Protein AF-A0A2M7XPJ5-F1 (afdb_monomer_lite)

Secondary structure (DSSP, 8-state):
---EEEEE---PPP--TT-TTTT--HHHHHHHHHHHHHHT--EEEEEEE-BTTBSS--EEEEEEE-TTTTT-EEEEEEEEES---GGGG-TT---TTS-HHHHHHHHHHHHHHHHHHHHHHHH-

pLDDT: mean 81.75, std 11.29, range [53.22, 95.88]

Foldseek 3Di:
DADEAEDEDADDFAQDVPDPCRRDDPVVVVVQVVVCVVVVHQEYEYEYADDLVDPDKDKDKDWDFDPPPVRRIRIYIYTHALPDDNVVVVPPDDCPPPDPCRVCVVSVVRRVVVVVVVVVVVVD

Sequence (124 aa):
YRDFIADTKYKIIYSDKNDIKNGISQNDLYQMISYAIRFNVQDVLLLYPNTLKSRDFGSNQFTITDKLALEKQINISSYQLPIIKYELFDNEVDYKNIELSVLFDRLCSDLKTRITNIFNAKAS

Structure (mmCIF, N/CA/C/O backbone):
data_AF-A0A2M7XPJ5-F1
#
_entry.id   AF-A0A2M7XPJ5-F1
#
loop_
_atom_site.group_PDB
_atom_site.id
_atom_site.type_symbol
_atom_site.label_atom_id
_atom_site.label_alt_id
_atom_site.label_comp_id
_atom_site.label_asym_id
_atom_site.label_entity_id
_atom_site.label_seq_id
_atom_site.pdbx_PDB_ins_code
_atom_site.Cartn_x
_atom_site.Cartn_y
_atom_site.Cartn_z
_atom_site.occupancy
_atom_site.B_iso_or_equiv
_atom_site.auth_seq_id
_atom_site.auth_comp_id
_atom_site.auth_asym_id
_atom_site.auth_atom_id
_atom_site.pdbx_PDB_model_num
ATOM 1 N N . TYR A 1 1 ? -14.280 -13.310 10.106 1.00 55.62 1 TYR A N 1
ATOM 2 C CA . TYR A 1 1 ? -13.865 -12.472 8.969 1.00 55.62 1 TYR A CA 1
ATOM 3 C C . TYR A 1 1 ? -13.296 -11.188 9.530 1.00 55.62 1 TYR A C 1
ATOM 5 O O . TYR A 1 1 ? -13.870 -10.672 10.481 1.00 55.62 1 TYR A O 1
ATOM 13 N N . ARG A 1 2 ? -12.133 -10.759 9.038 1.00 73.31 2 ARG A N 1
ATOM 14 C CA . ARG A 1 2 ? -11.476 -9.520 9.459 1.00 73.31 2 ARG A CA 1
ATOM 15 C C . ARG A 1 2 ? -11.645 -8.523 8.323 1.00 73.31 2 ARG A C 1
ATOM 17 O O . ARG A 1 2 ? -11.234 -8.819 7.204 1.00 73.31 2 ARG A O 1
ATOM 24 N N . ASP A 1 3 ? -12.302 -7.409 8.609 1.00 87.75 3 ASP A N 1
ATOM 25 C CA . ASP A 1 3 ? -12.538 -6.364 7.621 1.00 87.75 3 ASP A CA 1
ATOM 26 C C . ASP A 1 3 ? -11.339 -5.419 7.589 1.00 87.75 3 ASP A C 1
ATOM 28 O O . ASP A 1 3 ? -10.750 -5.105 8.625 1.00 87.75 3 ASP A O 1
ATOM 32 N N . PHE A 1 4 ? -10.980 -4.971 6.390 1.00 90.31 4 PHE A N 1
ATOM 33 C CA . PHE A 1 4 ? -9.859 -4.069 6.164 1.00 90.31 4 PHE A CA 1
ATOM 34 C C . PHE A 1 4 ? -10.311 -2.897 5.306 1.00 90.31 4 PHE A C 1
ATOM 36 O O . PHE A 1 4 ? -11.067 -3.076 4.350 1.00 90.31 4 PHE A O 1
ATOM 43 N N . ILE A 1 5 ? -9.782 -1.711 5.591 1.00 92.50 5 ILE A N 1
ATOM 44 C CA . ILE A 1 5 ? -9.829 -0.595 4.646 1.00 92.50 5 ILE A CA 1
ATOM 45 C C . ILE A 1 5 ? -8.430 -0.428 4.072 1.00 92.50 5 ILE A C 1
ATOM 47 O O . ILE A 1 5 ? -7.491 -0.131 4.805 1.00 92.50 5 ILE A O 1
ATOM 51 N N . ALA A 1 6 ? -8.292 -0.608 2.762 1.00 92.19 6 ALA A N 1
ATOM 52 C CA . ALA A 1 6 ? -7.042 -0.378 2.054 1.00 92.19 6 ALA A CA 1
ATOM 53 C C . ALA A 1 6 ? -7.179 0.823 1.116 1.00 92.19 6 ALA A C 1
ATOM 55 O O . ALA A 1 6 ? -8.149 0.911 0.367 1.00 92.19 6 ALA A O 1
ATOM 56 N N . ASP A 1 7 ? -6.200 1.724 1.140 1.00 92.38 7 ASP A N 1
ATOM 57 C CA . ASP A 1 7 ? -6.131 2.872 0.236 1.00 92.38 7 ASP A CA 1
ATOM 58 C C . ASP A 1 7 ? -4.757 2.939 -0.437 1.00 92.38 7 ASP A C 1
ATOM 60 O O . ASP A 1 7 ? -3.716 2.768 0.204 1.00 92.38 7 ASP A O 1
ATOM 64 N N . THR A 1 8 ? -4.754 3.171 -1.748 1.00 89.75 8 THR A N 1
ATOM 65 C CA . THR A 1 8 ? -3.531 3.305 -2.544 1.00 89.75 8 THR A CA 1
ATOM 66 C C . THR A 1 8 ? -3.224 4.779 -2.769 1.00 89.75 8 THR A C 1
ATOM 68 O O . THR A 1 8 ? -4.034 5.500 -3.353 1.00 89.75 8 THR A O 1
ATOM 71 N N . LYS A 1 9 ? -2.033 5.233 -2.379 1.00 86.00 9 LYS A N 1
ATOM 72 C CA . LYS A 1 9 ? -1.589 6.618 -2.577 1.00 86.00 9 LYS A CA 1
ATOM 73 C C . LYS A 1 9 ? -0.333 6.656 -3.440 1.00 86.00 9 LYS A C 1
ATOM 75 O O . LYS A 1 9 ? 0.651 5.984 -3.150 1.00 86.00 9 LYS A O 1
ATOM 80 N N . TYR A 1 10 ? -0.314 7.524 -4.451 1.00 80.19 10 TYR A N 1
ATOM 81 C CA . TYR A 1 10 ? 0.901 7.807 -5.219 1.00 80.19 10 TYR A CA 1
ATOM 82 C C . TYR A 1 10 ? 1.693 8.948 -4.563 1.00 80.19 10 TYR A C 1
ATOM 84 O O . TYR A 1 10 ? 1.580 10.111 -4.950 1.00 80.19 10 TYR A O 1
ATOM 92 N N . LYS A 1 11 ? 2.445 8.630 -3.503 1.00 78.31 11 LYS A N 1
ATOM 93 C CA . LYS A 1 11 ? 3.293 9.583 -2.765 1.00 78.31 11 LYS A CA 1
ATOM 94 C C . LYS A 1 11 ? 4.612 8.920 -2.378 1.00 78.31 11 LYS A C 1
ATOM 96 O O . LYS A 1 11 ? 4.632 7.740 -2.039 1.00 78.31 11 LYS A O 1
ATOM 101 N N . ILE A 1 12 ? 5.703 9.685 -2.413 1.00 70.69 12 ILE A N 1
ATOM 102 C CA . ILE A 1 12 ? 7.004 9.225 -1.917 1.00 70.69 12 ILE A CA 1
ATOM 103 C C . ILE A 1 12 ? 6.964 9.287 -0.393 1.00 70.69 12 ILE A C 1
ATOM 105 O O . ILE A 1 12 ? 6.833 10.371 0.173 1.00 70.69 12 ILE A O 1
ATOM 109 N N . ILE A 1 13 ? 7.083 8.133 0.262 1.00 67.62 13 ILE A N 1
ATOM 110 C CA . ILE A 1 13 ? 7.237 8.073 1.713 1.00 67.62 13 ILE A CA 1
ATOM 111 C C . ILE A 1 13 ? 8.725 8.159 2.045 1.00 67.62 13 ILE A C 1
ATOM 113 O O . ILE A 1 13 ? 9.512 7.329 1.583 1.00 67.62 13 ILE A O 1
ATOM 117 N N . TYR A 1 14 ? 9.106 9.138 2.858 1.00 63.84 14 TYR A N 1
ATOM 118 C CA . TYR A 1 14 ? 10.438 9.192 3.449 1.00 63.84 14 TYR A CA 1
ATOM 119 C C . TYR A 1 14 ? 10.386 8.565 4.838 1.00 63.84 14 TYR A C 1
ATOM 121 O O . TYR A 1 14 ? 9.683 9.055 5.715 1.00 63.84 14 TYR A O 1
ATOM 129 N N . SER A 1 15 ? 11.141 7.491 5.052 1.00 57.31 15 SER A N 1
ATOM 130 C CA . SER A 1 15 ? 11.402 6.983 6.395 1.00 57.31 15 SER A CA 1
ATOM 131 C C . SER A 1 15 ? 12.433 7.893 7.068 1.00 57.31 15 SER A C 1
ATOM 133 O O . SER A 1 15 ? 13.636 7.630 7.000 1.00 57.31 15 SER A O 1
ATOM 135 N N . ASP A 1 16 ? 11.985 9.001 7.655 1.00 58.22 16 ASP A N 1
ATOM 136 C CA . ASP A 1 16 ? 12.804 9.727 8.623 1.00 58.22 16 ASP A CA 1
ATOM 137 C C . ASP A 1 16 ? 12.746 8.964 9.951 1.00 58.22 16 ASP A C 1
ATOM 139 O O . ASP A 1 16 ? 11.665 8.716 10.482 1.00 58.22 16 ASP A O 1
ATOM 143 N N . LYS A 1 17 ? 13.908 8.572 10.486 1.00 53.22 17 LYS A N 1
ATOM 144 C CA . LYS A 1 17 ? 14.008 7.805 11.740 1.00 53.22 17 LYS A CA 1
ATOM 145 C C . LYS A 1 17 ? 13.434 8.562 12.943 1.00 53.22 17 LYS A C 1
ATOM 147 O O . LYS A 1 17 ? 13.141 7.935 13.955 1.00 53.22 17 LYS A O 1
ATOM 152 N N . ASN A 1 18 ? 13.278 9.882 12.830 1.00 55.03 18 ASN A N 1
ATOM 153 C CA . ASN A 1 18 ? 12.703 10.732 13.869 1.00 55.03 18 ASN A CA 1
ATOM 154 C C . ASN A 1 18 ? 11.197 10.994 13.682 1.00 55.03 18 ASN A C 1
ATOM 156 O O . ASN A 1 18 ? 10.577 11.599 14.557 1.00 55.03 18 ASN A O 1
ATOM 160 N N . ASP A 1 19 ? 10.594 10.559 12.570 1.00 61.38 19 ASP A N 1
ATOM 161 C CA . ASP A 1 19 ? 9.166 10.742 12.321 1.00 61.38 19 ASP A CA 1
ATOM 162 C C . ASP A 1 19 ? 8.369 9.518 12.784 1.00 61.38 19 ASP A C 1
ATOM 164 O O . ASP A 1 19 ? 8.404 8.450 12.175 1.00 61.38 19 ASP A O 1
ATOM 168 N N . ILE A 1 20 ? 7.568 9.704 13.835 1.00 58.00 20 ILE A N 1
ATOM 169 C CA . ILE A 1 20 ? 6.630 8.696 14.357 1.00 58.00 20 ILE A CA 1
ATOM 170 C C . ILE A 1 20 ? 5.670 8.214 13.251 1.00 58.00 20 ILE A C 1
ATOM 172 O O . ILE A 1 20 ? 5.250 7.058 13.247 1.00 58.00 20 ILE A O 1
ATOM 176 N N . LYS A 1 21 ? 5.349 9.080 12.280 1.00 60.59 21 LYS A N 1
ATOM 177 C CA . LYS A 1 21 ? 4.455 8.800 11.145 1.00 60.59 21 LYS A CA 1
ATOM 178 C C . LYS A 1 21 ? 5.197 8.230 9.935 1.00 60.59 21 LYS A C 1
ATOM 180 O O . LYS A 1 21 ? 4.552 7.875 8.949 1.00 60.59 21 LYS A O 1
ATOM 185 N N . ASN A 1 22 ? 6.528 8.137 10.014 1.00 64.62 22 ASN A N 1
ATOM 186 C CA . ASN A 1 22 ? 7.425 7.585 9.007 1.00 64.62 22 ASN A CA 1
ATOM 187 C C . ASN A 1 22 ? 7.093 8.038 7.578 1.00 64.62 22 ASN A C 1
ATOM 189 O O . ASN A 1 22 ? 7.007 7.211 6.674 1.00 64.62 22 ASN A O 1
ATOM 193 N N . GLY A 1 23 ? 6.854 9.339 7.389 1.00 68.81 23 GLY A N 1
ATOM 194 C CA . GLY A 1 23 ? 6.604 9.957 6.089 1.00 68.81 23 GLY A CA 1
ATOM 195 C C . GLY A 1 23 ? 5.164 9.877 5.574 1.00 68.81 23 GLY A C 1
ATOM 196 O O . GLY A 1 23 ? 4.901 10.341 4.463 1.00 68.81 23 GLY A O 1
ATOM 197 N N . ILE A 1 24 ? 4.219 9.314 6.336 1.00 76.56 24 ILE A N 1
ATOM 198 C CA . ILE A 1 24 ? 2.792 9.340 5.984 1.00 76.56 24 ILE A CA 1
ATOM 199 C C . ILE A 1 24 ? 2.230 10.745 6.218 1.00 76.56 24 ILE A C 1
ATOM 201 O O . ILE A 1 24 ? 2.364 11.324 7.297 1.00 76.56 24 ILE A O 1
ATOM 205 N N . SER A 1 25 ? 1.540 11.290 5.212 1.00 78.31 25 SER A N 1
ATOM 206 C CA . SER A 1 25 ? 0.885 12.593 5.335 1.00 78.31 25 SER A CA 1
ATOM 207 C C . SER A 1 25 ? -0.205 12.566 6.408 1.00 78.31 25 SER A C 1
ATOM 209 O O . SER A 1 25 ? -1.091 11.712 6.398 1.00 78.31 25 SER A O 1
ATOM 211 N N . GLN A 1 26 ? -0.192 13.561 7.294 1.00 76.25 26 GLN A N 1
ATOM 212 C CA . GLN A 1 26 ? -1.194 13.712 8.348 1.00 76.25 26 GLN A CA 1
ATOM 213 C C . GLN A 1 26 ? -2.630 13.806 7.801 1.00 76.25 26 GLN A C 1
ATOM 215 O O . GLN A 1 26 ? -3.548 13.269 8.415 1.00 76.25 26 GLN A O 1
ATOM 220 N N . ASN A 1 27 ? -2.831 14.426 6.637 1.00 81.75 27 ASN A N 1
ATOM 221 C CA . ASN A 1 27 ? -4.158 14.520 6.023 1.00 81.75 27 ASN A CA 1
ATOM 222 C C . ASN A 1 27 ? -4.668 13.150 5.556 1.00 81.75 27 ASN A C 1
ATOM 224 O O . ASN A 1 27 ? -5.827 12.821 5.796 1.00 81.75 27 ASN A O 1
ATOM 228 N N . ASP A 1 28 ? -3.799 12.337 4.943 1.00 81.69 28 ASP A N 1
ATOM 229 C CA . ASP A 1 28 ? -4.155 10.976 4.516 1.00 81.69 28 ASP A CA 1
ATOM 230 C C . ASP A 1 28 ? -4.494 10.109 5.733 1.00 81.69 28 ASP A C 1
ATOM 232 O O . ASP A 1 28 ? -5.469 9.363 5.731 1.00 81.69 28 ASP A O 1
ATOM 236 N N . LEU A 1 29 ? -3.718 10.263 6.806 1.00 83.50 29 LEU A N 1
ATOM 237 C CA . LEU A 1 29 ? -3.928 9.565 8.064 1.00 83.50 29 LEU A CA 1
ATOM 238 C C . LEU A 1 29 ? -5.310 9.865 8.661 1.00 83.50 29 LEU A C 1
ATOM 240 O O . LEU A 1 29 ? -6.062 8.942 8.966 1.00 83.50 29 LEU A O 1
ATOM 244 N N . TYR A 1 30 ? -5.676 11.144 8.789 1.00 85.69 30 TYR A N 1
ATOM 245 C CA . TYR A 1 30 ? -6.991 11.523 9.312 1.00 85.69 30 TYR A CA 1
ATOM 246 C C . TYR A 1 30 ? -8.139 11.105 8.397 1.00 85.69 30 TYR A C 1
ATOM 248 O O . TYR A 1 30 ? -9.193 10.704 8.896 1.00 85.69 30 TYR A O 1
ATOM 256 N N . GLN A 1 31 ? -7.944 11.153 7.077 1.00 86.81 31 GLN A N 1
ATOM 257 C CA . GLN A 1 31 ? -8.923 10.631 6.129 1.00 86.81 31 GLN A CA 1
ATOM 258 C C . GLN A 1 31 ? -9.182 9.142 6.394 1.00 86.81 31 GLN A C 1
ATOM 260 O O . GLN A 1 31 ? -10.336 8.728 6.509 1.00 86.81 31 GLN A O 1
ATOM 265 N N . MET A 1 32 ? -8.120 8.353 6.570 1.00 90.31 32 MET A N 1
ATOM 266 C CA . MET A 1 32 ? -8.269 6.921 6.802 1.00 90.31 32 MET A CA 1
ATOM 267 C C . MET A 1 32 ? -8.853 6.574 8.165 1.00 90.31 32 MET A C 1
ATOM 269 O O . MET A 1 32 ? -9.692 5.680 8.247 1.00 90.31 32 MET A O 1
ATOM 273 N N . ILE A 1 33 ? -8.477 7.303 9.217 1.00 88.12 33 ILE A N 1
ATOM 274 C CA . ILE A 1 33 ? -9.102 7.169 10.541 1.00 88.12 33 ILE A CA 1
ATOM 275 C C . ILE A 1 33 ? -10.604 7.455 10.443 1.00 88.12 33 ILE A C 1
ATOM 277 O O . ILE A 1 33 ? -11.415 6.700 10.973 1.00 88.12 33 ILE A O 1
ATOM 281 N N . SER A 1 34 ? -10.992 8.503 9.714 1.00 88.06 34 SER A N 1
ATOM 282 C CA . SER A 1 34 ? -12.404 8.850 9.529 1.00 88.06 34 SER A CA 1
ATOM 283 C C . SER A 1 34 ? -13.180 7.725 8.834 1.00 88.06 34 SER A C 1
ATOM 285 O O . SER A 1 34 ? -14.312 7.431 9.217 1.00 88.06 34 SER A O 1
ATOM 287 N N . TYR A 1 35 ? -12.577 7.058 7.842 1.00 89.81 35 TYR A N 1
ATOM 288 C CA . TYR A 1 35 ? -13.181 5.886 7.205 1.00 89.81 35 TYR A CA 1
ATOM 289 C C . TYR A 1 35 ? -13.255 4.681 8.149 1.00 89.81 35 TYR A C 1
ATOM 291 O O . TYR A 1 35 ? -14.310 4.057 8.241 1.00 89.81 35 TYR A O 1
ATOM 299 N N . ALA A 1 36 ? -12.187 4.392 8.892 1.00 89.75 36 ALA A N 1
ATOM 300 C CA . ALA A 1 36 ? -12.146 3.312 9.876 1.00 89.75 36 ALA A CA 1
ATOM 301 C C . ALA A 1 36 ? -13.255 3.457 10.928 1.00 89.75 36 ALA A C 1
ATOM 303 O O . ALA A 1 36 ? -14.022 2.522 11.153 1.00 89.75 36 ALA A O 1
ATOM 304 N N . ILE A 1 37 ? -13.421 4.660 11.489 1.00 87.12 37 ILE A N 1
ATOM 305 C CA . ILE A 1 37 ? -14.494 4.971 12.443 1.00 87.12 37 ILE A CA 1
ATOM 306 C C . ILE A 1 37 ? -15.866 4.822 11.779 1.00 87.12 37 ILE A C 1
ATOM 308 O O . ILE A 1 37 ? -16.739 4.142 12.318 1.00 87.12 37 ILE A O 1
ATOM 312 N N . ARG A 1 38 ? -16.057 5.417 10.593 1.00 89.12 38 ARG A N 1
ATOM 313 C CA . ARG A 1 38 ? -17.341 5.403 9.872 1.00 89.12 38 ARG A CA 1
ATOM 314 C C . ARG A 1 38 ? -17.838 3.991 9.567 1.00 89.12 38 ARG A C 1
ATOM 316 O O . ARG A 1 38 ? -19.043 3.762 9.610 1.00 89.12 38 ARG A O 1
ATOM 323 N N . PHE A 1 39 ? -16.932 3.074 9.241 1.00 89.81 39 PHE A N 1
ATOM 324 C CA . PHE A 1 39 ? -17.265 1.693 8.892 1.00 89.81 39 PHE A CA 1
ATOM 325 C C . PHE A 1 39 ? -17.019 0.699 10.035 1.00 89.81 39 PHE A C 1
ATOM 327 O O . PHE A 1 39 ? -17.221 -0.494 9.846 1.00 89.81 39 PHE A O 1
ATOM 334 N N . ASN A 1 40 ? -16.621 1.178 11.221 1.00 87.69 40 ASN A N 1
ATOM 335 C CA . ASN A 1 40 ? -16.265 0.355 12.380 1.00 87.69 40 ASN A CA 1
ATOM 336 C C . ASN A 1 40 ? -15.216 -0.733 12.049 1.00 87.69 40 ASN A C 1
ATOM 338 O O . ASN A 1 40 ? -15.303 -1.864 12.526 1.00 87.69 40 ASN A O 1
ATOM 342 N N . VAL A 1 41 ? -14.217 -0.373 11.239 1.00 90.25 41 VAL A N 1
ATOM 343 C CA . VAL A 1 41 ? -13.087 -1.230 10.855 1.00 90.25 41 VAL A CA 1
ATOM 344 C C . VAL A 1 41 ? -11.856 -0.838 11.667 1.00 90.25 41 VAL A C 1
ATOM 346 O O . VAL A 1 41 ? -11.554 0.344 11.805 1.00 90.25 41 VAL A O 1
ATOM 349 N N . GLN A 1 42 ? -11.132 -1.822 12.203 1.00 90.12 42 GLN A N 1
ATOM 350 C CA . GLN A 1 42 ? -9.951 -1.578 13.042 1.00 90.12 42 GLN A CA 1
ATOM 351 C C . GLN A 1 42 ? -8.640 -1.582 12.261 1.00 90.12 42 GLN A C 1
ATOM 353 O O . GLN A 1 42 ? -7.666 -0.997 12.721 1.00 90.12 42 GLN A O 1
ATOM 358 N N . ASP A 1 43 ? -8.596 -2.223 11.095 1.00 91.06 43 ASP A N 1
ATOM 359 C CA . ASP A 1 43 ? -7.360 -2.399 10.345 1.00 91.06 43 ASP A CA 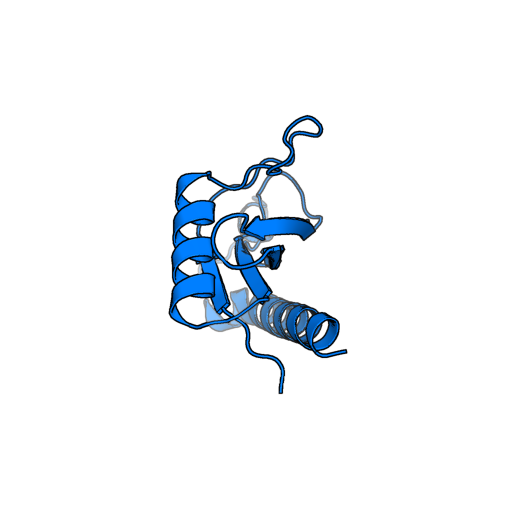1
ATOM 360 C C . ASP A 1 43 ? -7.369 -1.583 9.053 1.00 91.06 43 ASP A C 1
ATOM 362 O O . ASP A 1 43 ? -8.161 -1.801 8.132 1.00 91.06 43 ASP A O 1
ATOM 366 N N . VAL A 1 44 ? -6.440 -0.635 8.996 1.00 91.50 44 VAL A N 1
ATOM 367 C CA . VAL A 1 44 ? -6.205 0.244 7.857 1.00 91.50 44 VAL A CA 1
ATOM 368 C C . VAL A 1 44 ? -4.875 -0.116 7.210 1.00 91.50 44 VAL A C 1
ATOM 370 O O . VAL A 1 44 ? -3.836 -0.194 7.873 1.00 91.50 44 VAL A O 1
ATOM 373 N N . LEU A 1 45 ? -4.897 -0.284 5.890 1.00 91.75 45 LEU A N 1
ATOM 374 C CA . LEU A 1 45 ? -3.719 -0.502 5.066 1.00 91.75 45 LEU A CA 1
ATOM 375 C C . LEU A 1 45 ? -3.512 0.686 4.126 1.00 91.75 45 LEU A C 1
ATOM 377 O O . LEU A 1 45 ? -4.396 1.059 3.360 1.00 91.75 45 LEU A O 1
ATOM 381 N N . LEU A 1 46 ? -2.314 1.255 4.154 1.00 90.75 46 LEU A N 1
ATOM 382 C CA . LEU A 1 46 ? -1.884 2.292 3.227 1.00 90.75 46 LEU A CA 1
ATOM 383 C C . LEU A 1 46 ? -0.844 1.714 2.267 1.00 90.75 46 LEU A C 1
ATOM 385 O O . LEU A 1 46 ? 0.225 1.259 2.676 1.00 90.75 46 LEU A O 1
ATOM 389 N N . LEU A 1 47 ? -1.158 1.718 0.980 1.00 90.81 47 LEU A N 1
ATOM 390 C CA . LEU A 1 47 ? -0.336 1.115 -0.059 1.00 90.81 47 LEU A CA 1
ATOM 391 C C . LEU A 1 47 ? 0.303 2.213 -0.906 1.00 90.81 47 LEU A C 1
ATOM 393 O O . LEU A 1 47 ? -0.389 3.056 -1.476 1.00 90.81 47 LEU A O 1
ATOM 397 N N . TYR A 1 48 ? 1.625 2.192 -1.004 1.00 88.81 48 TYR A N 1
ATOM 398 C CA . TYR A 1 48 ? 2.399 3.208 -1.710 1.00 88.81 48 TYR A CA 1
ATOM 399 C C . TYR A 1 48 ? 3.283 2.568 -2.775 1.00 88.81 48 TYR A C 1
ATOM 401 O O . TYR A 1 48 ? 3.686 1.415 -2.616 1.00 88.81 48 TYR A O 1
ATOM 409 N N . PRO A 1 49 ? 3.637 3.282 -3.853 1.00 88.94 49 PRO A N 1
ATOM 410 C CA . PRO A 1 49 ? 4.681 2.810 -4.746 1.00 88.94 49 PRO A CA 1
ATOM 411 C C . PRO A 1 49 ? 6.025 2.728 -4.006 1.00 88.94 49 PRO A C 1
ATOM 413 O O . PRO A 1 49 ? 6.292 3.467 -3.053 1.00 88.94 49 PRO A O 1
ATOM 416 N N . ASN A 1 50 ? 6.893 1.833 -4.464 1.00 86.81 50 ASN A N 1
ATOM 417 C CA . ASN A 1 50 ? 8.318 1.875 -4.164 1.00 86.81 50 ASN A CA 1
ATOM 418 C C . ASN A 1 50 ? 8.958 3.178 -4.667 1.00 86.81 50 ASN A C 1
ATOM 420 O O . ASN A 1 50 ? 8.359 3.944 -5.419 1.00 86.81 50 ASN A O 1
ATOM 424 N N . THR A 1 51 ? 10.188 3.448 -4.229 1.00 82.19 51 THR A N 1
ATOM 425 C CA . THR A 1 51 ? 10.891 4.698 -4.559 1.00 82.19 51 THR A CA 1
ATOM 426 C C . THR A 1 51 ? 12.117 4.430 -5.418 1.00 82.19 51 THR A C 1
ATOM 428 O O . THR A 1 51 ? 12.720 3.366 -5.332 1.00 82.19 51 THR A O 1
ATOM 431 N N . LEU A 1 52 ? 12.551 5.424 -6.194 1.00 77.38 52 LEU A N 1
ATOM 432 C CA . LEU A 1 52 ? 13.794 5.330 -6.970 1.00 77.38 52 LEU A CA 1
ATOM 433 C C . LEU A 1 52 ? 15.064 5.280 -6.099 1.00 77.38 52 LEU A C 1
ATOM 435 O O . LEU A 1 52 ? 16.121 4.895 -6.583 1.00 77.38 52 LEU A O 1
ATOM 439 N N . LYS A 1 53 ? 14.969 5.665 -4.819 1.00 71.69 53 LYS A N 1
ATOM 440 C CA . LYS A 1 53 ? 16.120 5.799 -3.910 1.00 71.69 53 LYS A CA 1
ATOM 441 C C . LYS A 1 53 ? 16.518 4.496 -3.213 1.00 71.69 53 LYS A C 1
ATOM 443 O O . LYS A 1 53 ? 17.652 4.385 -2.765 1.00 71.69 53 LYS A O 1
ATOM 448 N N . SER A 1 54 ? 15.595 3.546 -3.087 1.00 69.56 54 SER A N 1
ATOM 449 C CA . SER A 1 54 ? 15.821 2.259 -2.423 1.00 69.56 54 SER A CA 1
ATOM 450 C C . SER A 1 54 ? 15.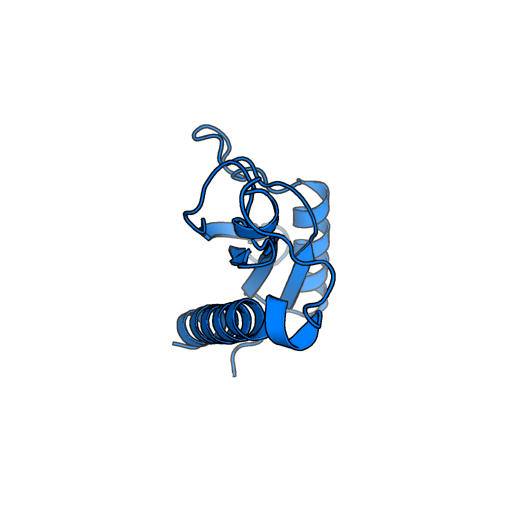118 1.154 -3.194 1.00 69.56 54 SER A C 1
ATOM 452 O O . SER A 1 54 ? 13.966 1.330 -3.590 1.00 69.56 54 SER A O 1
ATOM 454 N N . ARG A 1 55 ? 15.803 0.020 -3.380 1.00 67.75 55 ARG A N 1
ATOM 455 C CA . ARG A 1 55 ? 15.220 -1.205 -3.951 1.00 67.75 55 ARG A CA 1
ATOM 456 C C . ARG A 1 55 ? 14.549 -2.085 -2.891 1.00 67.75 55 ARG A C 1
ATOM 458 O O . ARG A 1 55 ? 13.805 -2.992 -3.251 1.00 67.75 55 ARG A O 1
ATOM 465 N N . ASP A 1 56 ? 14.761 -1.790 -1.609 1.00 70.81 56 ASP A N 1
ATOM 466 C CA . ASP A 1 56 ? 14.086 -2.481 -0.516 1.00 70.81 56 ASP A CA 1
ATOM 467 C C . ASP A 1 56 ? 12.680 -1.918 -0.329 1.00 70.81 56 ASP A C 1
ATOM 469 O O . ASP A 1 56 ? 12.487 -0.708 -0.172 1.00 70.81 56 ASP A O 1
ATOM 473 N N . PHE A 1 57 ? 11.687 -2.808 -0.318 1.00 72.19 57 PHE A N 1
ATOM 474 C CA . PHE A 1 57 ? 10.309 -2.421 -0.056 1.00 72.19 57 PHE A CA 1
ATOM 475 C C . PHE A 1 57 ? 10.084 -2.244 1.442 1.00 72.19 57 PHE A C 1
ATOM 477 O O . PHE A 1 57 ? 9.915 -3.220 2.179 1.00 72.19 57 PHE A O 1
ATOM 484 N N . GLY A 1 58 ? 10.006 -0.991 1.875 1.00 70.12 58 GLY A N 1
ATOM 485 C CA . GLY A 1 58 ? 9.663 -0.653 3.247 1.00 70.12 58 GLY A CA 1
ATOM 486 C C . GLY A 1 58 ? 8.247 -1.097 3.624 1.00 70.12 58 GLY A C 1
ATOM 487 O O . GLY A 1 58 ? 7.317 -1.100 2.807 1.00 70.12 58 GLY A O 1
ATOM 488 N N . SER A 1 59 ? 8.082 -1.440 4.895 1.00 73.69 59 SER A N 1
ATOM 489 C CA . SER A 1 59 ? 6.785 -1.573 5.550 1.00 73.69 59 SER A CA 1
ATOM 490 C C . SER A 1 59 ? 6.847 -0.930 6.922 1.00 73.69 59 SER A C 1
ATOM 492 O O . SER A 1 59 ? 7.893 -0.966 7.570 1.00 73.69 59 SER A O 1
ATOM 494 N N . ASN A 1 60 ? 5.731 -0.378 7.375 1.00 72.88 60 ASN A N 1
ATOM 495 C CA . ASN A 1 60 ? 5.630 0.219 8.692 1.00 72.88 60 ASN A CA 1
ATOM 496 C C . ASN A 1 60 ? 4.290 -0.106 9.341 1.00 72.88 60 ASN A C 1
ATOM 498 O O . ASN A 1 60 ? 3.301 -0.348 8.652 1.00 72.88 60 ASN A O 1
ATOM 502 N N . GLN A 1 61 ? 4.253 -0.105 10.666 1.00 77.81 61 GLN A N 1
ATOM 503 C CA . GLN A 1 61 ? 3.041 -0.322 11.431 1.00 77.81 61 GLN A CA 1
ATOM 504 C C . GLN A 1 61 ? 3.061 0.532 12.692 1.00 77.81 61 GLN A C 1
ATOM 506 O O . GLN A 1 61 ? 4.042 0.552 13.431 1.00 77.81 61 GLN A O 1
ATOM 511 N N . PHE A 1 62 ? 1.942 1.191 12.959 1.00 76.69 62 PHE A N 1
ATOM 512 C CA . PHE A 1 62 ? 1.686 1.877 14.215 1.00 76.69 62 PHE A CA 1
ATOM 513 C C . PHE A 1 62 ? 0.196 1.794 14.555 1.00 76.69 62 PHE A C 1
ATOM 515 O O . PHE A 1 62 ? -0.648 1.509 13.703 1.00 76.69 62 PHE A O 1
ATOM 522 N N . THR A 1 63 ? -0.129 2.044 15.816 1.00 78.12 63 THR A N 1
ATOM 523 C CA . THR A 1 63 ? -1.503 1.996 16.320 1.00 78.12 63 THR A CA 1
ATOM 524 C C . THR A 1 63 ? -1.911 3.382 16.788 1.00 78.12 63 THR A C 1
ATOM 526 O O . THR A 1 63 ? -1.142 4.075 17.455 1.00 78.12 63 THR A O 1
ATOM 529 N N . ILE A 1 64 ? -3.127 3.790 16.434 1.00 77.81 64 ILE A N 1
ATOM 530 C CA . ILE A 1 64 ? -3.758 5.003 16.947 1.00 77.81 64 ILE A CA 1
ATOM 531 C C . ILE A 1 64 ? -4.921 4.596 17.836 1.00 77.8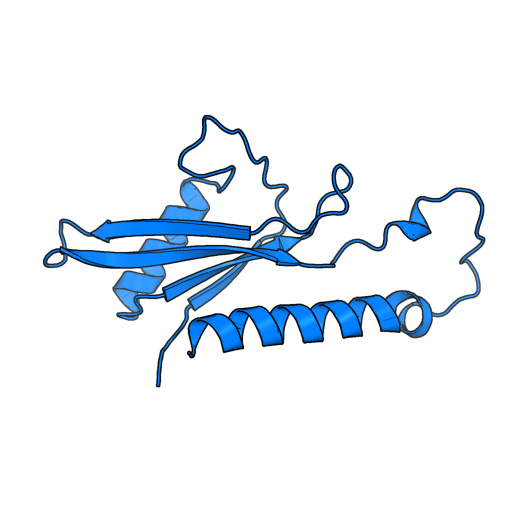1 64 ILE A C 1
ATOM 533 O O . ILE A 1 64 ? -5.809 3.857 17.419 1.00 77.81 64 ILE A O 1
ATOM 537 N N . THR A 1 65 ? -4.927 5.118 19.057 1.00 73.75 65 THR A N 1
ATOM 538 C CA . THR A 1 65 ? -6.048 4.959 19.981 1.00 73.75 65 THR A CA 1
ATOM 539 C C . THR A 1 65 ? -7.012 6.124 19.812 1.00 73.75 65 THR A C 1
ATOM 541 O O . THR A 1 65 ? -6.636 7.280 20.032 1.00 73.75 65 THR A O 1
ATOM 544 N N . ASP A 1 66 ? -8.259 5.826 19.457 1.00 69.12 66 ASP A N 1
ATOM 545 C CA . ASP A 1 66 ? -9.333 6.810 19.479 1.00 69.12 66 ASP A CA 1
ATOM 546 C C . ASP A 1 66 ? -9.814 7.007 20.924 1.00 69.12 66 ASP A C 1
ATOM 548 O O . ASP A 1 66 ? -10.492 6.161 21.509 1.00 69.12 66 ASP A O 1
ATOM 552 N N . LYS A 1 67 ? -9.446 8.147 21.517 1.00 63.34 67 LYS A N 1
ATOM 553 C CA . LYS A 1 67 ? -9.852 8.513 22.882 1.00 63.34 67 LYS A CA 1
ATOM 554 C C . 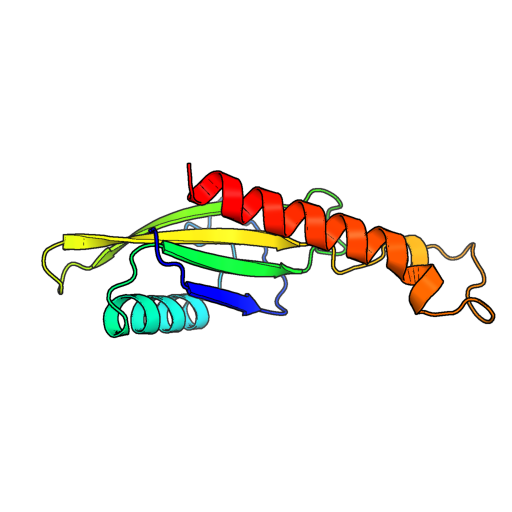LYS A 1 67 ? -11.324 8.928 22.989 1.00 63.34 67 LYS A C 1
ATOM 556 O O . LYS A 1 67 ? -11.842 8.991 24.097 1.00 63.34 67 LYS A O 1
ATOM 561 N N . LEU A 1 68 ? -11.987 9.235 21.874 1.00 58.78 68 LEU A N 1
ATOM 562 C CA . LEU A 1 68 ? -13.387 9.662 21.838 1.00 58.78 68 LEU A CA 1
ATOM 563 C C . LEU A 1 68 ? -14.339 8.470 21.657 1.00 58.78 68 LEU A C 1
ATOM 565 O O . LEU A 1 68 ? -15.465 8.508 22.148 1.00 58.78 68 LEU A O 1
ATOM 569 N N . ALA A 1 69 ? -13.885 7.393 21.012 1.00 57.72 69 ALA 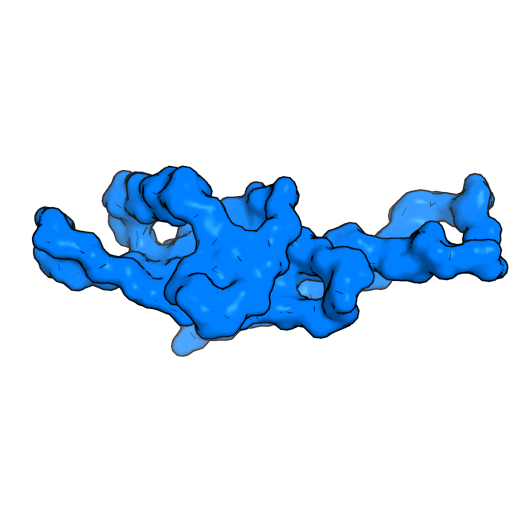A N 1
ATOM 570 C CA . ALA A 1 69 ? -14.678 6.194 20.745 1.00 57.72 69 ALA A CA 1
ATOM 571 C C . ALA A 1 69 ? -14.340 5.015 21.680 1.00 57.72 69 ALA A C 1
ATOM 573 O O . ALA A 1 69 ? -14.009 3.927 21.208 1.00 57.72 69 ALA A O 1
ATOM 574 N N . LEU A 1 70 ? -14.457 5.206 23.002 1.00 60.62 70 LEU A N 1
ATOM 575 C CA . LEU A 1 70 ? -14.289 4.138 24.011 1.00 60.62 70 LEU A CA 1
ATOM 576 C C . LEU A 1 70 ? -12.936 3.398 23.914 1.00 60.62 70 LEU A C 1
ATOM 578 O O . LEU A 1 70 ? -12.888 2.176 24.027 1.00 60.62 70 LEU A O 1
ATOM 582 N N . GLU A 1 71 ? -11.846 4.127 23.658 1.00 67.56 71 GLU A N 1
ATOM 583 C CA . GLU A 1 71 ? -10.483 3.577 23.540 1.00 67.56 71 GLU A CA 1
ATOM 584 C C . GLU A 1 71 ? -10.293 2.535 22.422 1.00 67.56 71 GLU A C 1
ATOM 586 O O . GLU A 1 71 ? -9.350 1.740 22.452 1.00 67.56 71 GLU A O 1
ATOM 591 N N . LYS A 1 72 ? -11.152 2.538 21.394 1.00 76.00 72 LYS A N 1
ATOM 592 C CA . LYS A 1 72 ? -10.963 1.665 20.230 1.00 76.00 72 LYS A CA 1
ATOM 593 C C . LYS A 1 72 ? -9.609 1.934 19.570 1.00 76.00 72 LYS A C 1
ATOM 595 O O . LYS A 1 72 ? -9.249 3.073 19.265 1.00 76.00 72 LYS A O 1
ATOM 600 N N . GLN A 1 73 ? -8.868 0.857 19.328 1.00 85.06 73 GLN A N 1
ATOM 601 C CA . GLN A 1 73 ? -7.584 0.904 18.641 1.00 85.06 73 GLN A CA 1
ATOM 602 C C . GLN A 1 73 ? -7.790 0.721 17.138 1.00 85.06 73 GLN A C 1
ATOM 604 O O . GLN A 1 73 ? -8.446 -0.225 16.700 1.00 85.06 73 GLN A O 1
ATOM 609 N N . ILE A 1 74 ? -7.216 1.634 16.360 1.00 88.12 74 ILE A N 1
ATOM 610 C CA . ILE A 1 74 ? -7.128 1.551 14.906 1.00 88.12 74 ILE A CA 1
ATOM 611 C C . ILE A 1 74 ? -5.672 1.242 14.566 1.00 88.12 74 ILE A C 1
ATOM 613 O O . ILE A 1 74 ? -4.764 2.034 14.837 1.00 88.12 74 ILE A O 1
ATOM 617 N N . ASN A 1 75 ? -5.445 0.073 13.982 1.00 89.44 75 ASN A N 1
ATOM 618 C CA . ASN A 1 75 ? -4.143 -0.368 13.515 1.00 89.44 75 ASN A CA 1
ATOM 619 C C . ASN A 1 75 ? -3.914 0.159 12.108 1.00 89.44 75 ASN A C 1
ATOM 621 O O . ASN A 1 75 ? -4.710 -0.087 11.202 1.00 89.44 75 ASN A O 1
ATOM 625 N N . ILE A 1 76 ? -2.799 0.850 11.910 1.00 88.06 76 ILE A N 1
ATOM 626 C CA . ILE A 1 76 ? -2.448 1.433 10.623 1.00 88.06 76 ILE A CA 1
ATOM 627 C C . ILE A 1 76 ? -1.136 0.816 10.179 1.00 88.06 76 ILE A C 1
ATOM 629 O O . ILE A 1 76 ? -0.121 0.880 10.870 1.00 88.06 76 ILE A O 1
ATOM 633 N N . SER A 1 77 ? -1.166 0.165 9.023 1.00 89.06 77 SER A N 1
ATOM 634 C CA . SER A 1 77 ? 0.018 -0.430 8.411 1.00 89.06 77 SER A CA 1
ATOM 635 C C . SER A 1 77 ? 0.241 0.183 7.041 1.00 89.06 77 SER A C 1
ATOM 637 O O . SER A 1 77 ? -0.701 0.308 6.262 1.00 89.06 77 SER A O 1
ATOM 639 N N . SER A 1 78 ? 1.475 0.561 6.732 1.00 87.81 78 SER A N 1
ATOM 640 C CA . SER A 1 78 ? 1.859 1.038 5.411 1.00 87.81 78 SER A CA 1
ATOM 641 C C . SER A 1 78 ? 2.825 0.078 4.733 1.00 87.81 78 SER A C 1
ATOM 643 O O . SER A 1 78 ? 3.707 -0.503 5.366 1.00 87.81 78 SER A O 1
ATOM 645 N N . TYR A 1 79 ? 2.659 -0.090 3.425 1.00 88.75 79 TYR A N 1
ATOM 646 C CA . TYR A 1 79 ? 3.481 -0.981 2.617 1.00 88.75 79 TYR A CA 1
ATOM 647 C C . TYR A 1 79 ? 3.860 -0.309 1.307 1.00 88.75 79 TYR A C 1
ATOM 649 O O . TYR A 1 79 ? 3.004 0.226 0.602 1.00 88.75 79 TYR A O 1
ATOM 657 N N . GLN A 1 80 ? 5.138 -0.390 0.948 1.00 89.19 80 GLN A N 1
ATOM 658 C CA . GLN A 1 80 ? 5.578 -0.091 -0.409 1.00 89.19 80 GLN A CA 1
ATOM 659 C C . GLN A 1 80 ? 5.323 -1.293 -1.316 1.00 89.19 80 GLN A C 1
ATOM 661 O O . GLN A 1 80 ? 5.525 -2.430 -0.893 1.00 89.19 80 GLN A O 1
ATOM 666 N N . LEU A 1 81 ? 4.897 -1.047 -2.550 1.00 91.19 81 LEU A N 1
ATOM 667 C CA . LEU A 1 81 ? 4.567 -2.039 -3.569 1.00 91.19 81 LEU A CA 1
ATOM 668 C C . LEU A 1 81 ? 5.496 -1.903 -4.789 1.00 91.19 81 LEU A C 1
ATOM 670 O O . LEU A 1 81 ? 5.920 -0.787 -5.091 1.00 91.19 81 LEU A O 1
ATOM 674 N N . PRO A 1 82 ? 5.796 -2.998 -5.512 1.00 91.00 82 PRO A N 1
ATOM 675 C CA . PRO A 1 82 ? 6.595 -2.971 -6.736 1.00 91.00 82 PRO A CA 1
ATOM 676 C C . PRO A 1 82 ? 5.788 -2.362 -7.890 1.00 91.00 82 PRO A C 1
ATOM 678 O O . PRO A 1 82 ? 5.120 -3.067 -8.637 1.00 91.00 82 PRO A O 1
ATOM 681 N N . ILE A 1 83 ? 5.828 -1.037 -8.010 1.00 90.62 83 ILE A N 1
ATOM 682 C CA . ILE A 1 83 ? 5.138 -0.274 -9.062 1.00 90.62 83 ILE A CA 1
ATOM 683 C C . ILE A 1 83 ? 6.133 0.270 -10.091 1.00 90.62 83 ILE A C 1
ATOM 685 O O . ILE A 1 83 ? 5.818 0.368 -11.274 1.00 90.62 83 ILE A O 1
ATOM 689 N N . ILE A 1 84 ? 7.343 0.616 -9.655 1.00 88.31 84 ILE A N 1
ATOM 690 C CA . ILE A 1 84 ? 8.389 1.177 -10.508 1.00 88.31 84 ILE A CA 1
ATOM 691 C C . ILE A 1 84 ? 9.288 0.055 -11.032 1.00 88.31 84 ILE A C 1
ATOM 693 O O . ILE A 1 84 ? 9.897 -0.670 -10.242 1.00 88.31 84 ILE A O 1
ATOM 697 N N . LYS A 1 85 ? 9.407 -0.031 -12.361 1.00 87.94 85 LYS A N 1
ATOM 698 C CA . LYS A 1 85 ? 10.357 -0.893 -13.074 1.00 87.94 85 LYS A CA 1
ATOM 699 C C . LYS A 1 85 ? 11.699 -0.168 -13.224 1.00 87.94 85 LYS A C 1
ATOM 701 O O . LYS A 1 85 ? 11.833 0.706 -14.079 1.00 87.94 85 LYS A O 1
ATOM 706 N N . TYR A 1 86 ? 12.666 -0.484 -12.362 1.00 84.81 86 TYR A N 1
ATOM 707 C CA . TYR A 1 86 ? 13.961 0.212 -12.313 1.00 84.81 86 TYR A CA 1
ATOM 708 C C . TYR A 1 86 ? 14.770 0.057 -13.603 1.00 84.81 86 TYR A C 1
ATOM 710 O O . TYR A 1 86 ? 15.469 0.983 -13.993 1.00 84.81 86 TYR A O 1
ATOM 718 N N . GLU A 1 87 ? 14.615 -1.074 -14.289 1.00 84.56 87 GLU A N 1
ATOM 719 C CA . GLU A 1 87 ? 15.358 -1.414 -15.504 1.00 84.56 87 GLU A CA 1
ATOM 720 C C . GLU A 1 87 ? 15.054 -0.462 -16.671 1.00 84.56 87 GLU A C 1
ATOM 722 O O . GLU A 1 87 ? 15.828 -0.376 -17.620 1.00 84.56 87 GLU A O 1
ATOM 727 N N . LEU A 1 88 ? 13.939 0.280 -16.614 1.00 86.44 88 LEU A N 1
ATOM 728 C CA . LEU A 1 88 ? 13.610 1.305 -17.614 1.00 86.44 88 LEU A CA 1
ATOM 729 C C . LEU A 1 88 ? 14.496 2.549 -17.515 1.00 86.44 88 LEU A C 1
ATOM 731 O O . LEU A 1 88 ? 14.533 3.342 -18.451 1.00 86.44 88 LEU A O 1
ATOM 735 N N . PHE A 1 89 ? 15.164 2.741 -16.380 1.00 82.44 89 PHE A N 1
ATOM 736 C CA . PHE A 1 89 ? 16.059 3.870 -16.142 1.00 82.44 89 PHE A CA 1
ATOM 737 C C . PHE A 1 89 ? 17.527 3.507 -16.389 1.00 82.44 89 PHE A C 1
ATOM 739 O O . PHE A 1 89 ? 18.390 4.381 -16.313 1.00 82.44 89 PHE A O 1
ATOM 746 N N . ASP A 1 90 ? 17.811 2.240 -16.700 1.00 79.81 90 ASP A N 1
ATOM 747 C CA . ASP A 1 90 ? 19.142 1.786 -17.075 1.00 79.81 90 ASP A CA 1
ATOM 748 C C . ASP A 1 90 ? 19.363 2.114 -18.565 1.00 79.81 90 ASP A C 1
ATOM 750 O O . ASP A 1 90 ? 18.640 1.639 -19.440 1.00 79.81 90 ASP A O 1
ATOM 754 N N . ASN A 1 91 ? 20.358 2.957 -18.865 1.00 68.69 91 ASN A N 1
ATOM 755 C CA . ASN A 1 91 ? 20.580 3.550 -20.198 1.00 68.69 91 ASN A CA 1
ATOM 756 C C . ASN A 1 91 ? 21.005 2.551 -21.298 1.00 68.69 91 ASN A C 1
ATOM 758 O O . ASN A 1 91 ? 21.288 2.964 -22.421 1.00 68.69 91 ASN A O 1
ATOM 762 N N . GLU A 1 92 ? 21.097 1.259 -20.989 1.00 72.06 92 GLU A N 1
ATOM 763 C CA . GLU A 1 92 ? 21.714 0.250 -21.858 1.00 72.06 92 GLU A CA 1
ATOM 764 C C . GLU A 1 92 ? 20.708 -0.586 -22.665 1.00 72.06 92 GLU A C 1
ATOM 766 O O . GLU A 1 92 ? 21.119 -1.363 -23.525 1.00 72.06 92 GLU A O 1
ATOM 771 N N . VAL A 1 93 ? 19.398 -0.434 -22.433 1.00 75.19 93 VAL A N 1
ATOM 772 C CA . VAL A 1 93 ? 18.376 -1.297 -23.050 1.00 75.19 93 VAL A CA 1
ATOM 773 C C . VAL A 1 93 ? 17.396 -0.489 -23.906 1.00 75.19 93 VAL A C 1
ATOM 775 O O . VAL A 1 93 ? 16.737 0.432 -23.425 1.00 75.19 93 VAL A O 1
ATOM 778 N N . ASP A 1 94 ? 17.272 -0.852 -25.188 1.00 82.06 94 ASP A N 1
ATOM 779 C CA . ASP A 1 94 ? 16.263 -0.285 -26.092 1.00 82.06 94 ASP A CA 1
ATOM 780 C C . ASP A 1 94 ? 14.934 -1.045 -25.963 1.00 82.06 94 ASP A C 1
ATOM 782 O O . ASP A 1 94 ? 14.816 -2.211 -26.344 1.00 82.06 94 ASP A O 1
ATOM 786 N N . TYR A 1 95 ? 13.919 -0.363 -25.433 1.00 83.56 95 TYR A N 1
ATOM 787 C CA . TYR A 1 95 ? 12.583 -0.915 -25.203 1.00 83.56 95 TYR A CA 1
ATOM 788 C C . TYR A 1 95 ? 11.561 -0.553 -26.296 1.00 83.56 95 TYR A C 1
ATOM 790 O O . TYR A 1 95 ? 10.389 -0.899 -26.160 1.00 83.56 95 TYR A O 1
ATOM 798 N N . LYS A 1 96 ? 11.952 0.135 -27.383 1.00 83.31 96 LYS A N 1
ATOM 799 C CA . LYS A 1 96 ? 11.008 0.725 -28.361 1.00 83.31 96 LYS A CA 1
ATOM 800 C C . LYS A 1 96 ? 10.064 -0.266 -29.048 1.00 83.31 96 LYS A C 1
ATOM 802 O O . LYS A 1 96 ? 8.979 0.137 -29.453 1.00 83.31 96 LYS A O 1
ATOM 807 N N . ASN A 1 97 ? 10.464 -1.532 -29.176 1.00 88.75 97 ASN A N 1
ATOM 808 C CA . ASN A 1 97 ? 9.700 -2.569 -29.883 1.00 88.75 97 ASN A CA 1
ATOM 809 C C . ASN A 1 97 ? 9.166 -3.673 -28.956 1.00 88.75 97 ASN A C 1
ATOM 811 O O . ASN A 1 97 ? 8.797 -4.746 -29.428 1.00 88.75 97 ASN A O 1
ATOM 815 N N . ILE A 1 98 ? 9.162 -3.441 -27.642 1.00 89.25 98 ILE A N 1
ATOM 816 C CA . ILE A 1 98 ? 8.658 -4.404 -26.660 1.00 89.25 98 ILE A CA 1
ATOM 817 C C . ILE A 1 98 ? 7.266 -3.958 -26.219 1.00 89.25 98 ILE A C 1
ATOM 819 O O . ILE A 1 98 ? 7.066 -2.810 -25.823 1.00 89.25 98 ILE A O 1
ATOM 823 N N . GLU A 1 99 ? 6.295 -4.870 -26.266 1.00 93.44 99 GLU A N 1
ATOM 824 C CA . GLU A 1 99 ? 4.953 -4.591 -25.759 1.00 93.44 99 GLU A CA 1
ATOM 825 C C . GLU A 1 99 ? 4.972 -4.321 -24.250 1.00 93.44 99 GLU A C 1
ATOM 827 O O . GLU A 1 99 ? 5.645 -5.012 -23.482 1.00 93.44 99 GLU A O 1
ATOM 832 N N . LEU A 1 100 ? 4.186 -3.337 -23.804 1.00 89.88 100 LEU A N 1
ATOM 833 C CA . LEU A 1 100 ? 4.108 -2.969 -22.387 1.00 89.88 100 LEU A CA 1
ATOM 834 C C . LEU A 1 100 ? 3.643 -4.129 -21.498 1.00 89.88 100 LEU A C 1
ATOM 836 O O . LEU A 1 100 ? 4.121 -4.251 -20.375 1.00 89.88 100 LEU A O 1
ATOM 840 N N . SER A 1 101 ? 2.743 -4.982 -21.992 1.00 92.00 101 SER A N 1
ATOM 841 C CA . SER A 1 101 ? 2.319 -6.216 -21.317 1.00 92.00 101 SER A CA 1
ATOM 842 C C . SER A 1 101 ? 3.536 -7.069 -20.959 1.00 92.00 101 SER A C 1
ATOM 844 O O . SER A 1 101 ? 3.847 -7.239 -19.784 1.00 92.00 101 SER A O 1
ATOM 846 N N . VAL A 1 102 ? 4.308 -7.463 -21.972 1.00 91.75 102 VAL A N 1
ATOM 847 C CA . VAL A 1 102 ? 5.521 -8.277 -21.826 1.00 91.75 102 VAL A CA 1
ATOM 848 C C . VAL A 1 102 ? 6.547 -7.590 -20.923 1.00 91.75 102 VAL A C 1
ATOM 850 O O . VAL A 1 102 ? 7.161 -8.214 -20.056 1.00 91.75 102 VAL A O 1
ATOM 853 N N . LEU A 1 103 ? 6.714 -6.277 -21.085 1.00 91.62 103 LEU A N 1
ATOM 854 C CA . LEU A 1 103 ? 7.664 -5.488 -20.310 1.00 91.62 103 LEU A CA 1
ATOM 855 C C . LEU A 1 103 ? 7.330 -5.475 -18.809 1.00 91.62 103 LEU A C 1
ATOM 857 O O . LEU A 1 103 ? 8.242 -5.476 -17.975 1.00 91.62 103 LEU A O 1
ATOM 861 N N . PHE A 1 104 ? 6.045 -5.474 -18.452 1.00 93.56 104 PHE A N 1
ATOM 862 C CA . PHE A 1 104 ? 5.564 -5.365 -17.074 1.00 93.56 104 PHE A CA 1
ATOM 863 C C . PHE A 1 104 ? 5.062 -6.684 -16.470 1.00 93.56 104 PHE A C 1
ATOM 865 O O . PHE A 1 104 ? 4.787 -6.708 -15.272 1.00 93.56 104 PHE A O 1
ATOM 872 N N . ASP A 1 105 ? 5.011 -7.786 -17.223 1.00 94.31 105 ASP A N 1
ATOM 873 C CA . ASP A 1 105 ? 4.474 -9.079 -16.770 1.00 94.31 105 ASP A CA 1
ATOM 874 C C . ASP A 1 105 ? 5.061 -9.535 -15.431 1.00 94.31 105 ASP A C 1
ATOM 876 O O . ASP A 1 105 ? 4.332 -9.848 -14.482 1.00 94.31 105 ASP A O 1
ATOM 880 N N . ARG A 1 106 ? 6.393 -9.501 -15.315 1.00 92.81 106 ARG A N 1
ATOM 881 C CA . ARG A 1 106 ? 7.078 -9.858 -14.069 1.00 92.81 106 ARG A CA 1
ATOM 882 C C . ARG A 1 106 ? 6.704 -8.921 -12.921 1.00 92.81 106 ARG A C 1
ATOM 884 O O . ARG A 1 106 ? 6.382 -9.397 -11.838 1.00 92.81 106 ARG A O 1
ATOM 891 N N . L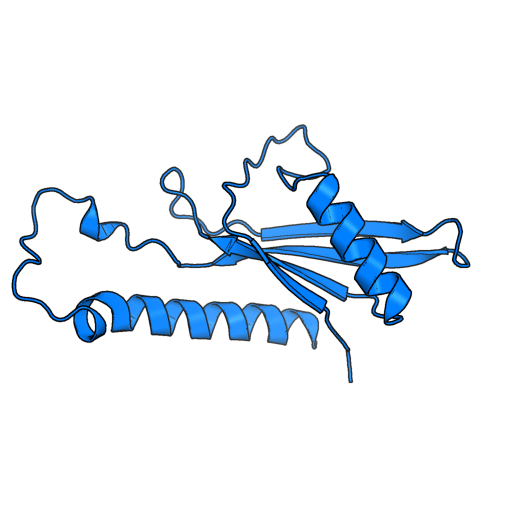EU A 1 107 ? 6.684 -7.610 -13.165 1.00 93.38 107 LEU A N 1
ATOM 892 C CA . LEU A 1 107 ? 6.347 -6.620 -12.139 1.00 93.38 107 LEU A CA 1
ATOM 893 C C . LEU A 1 107 ? 4.906 -6.807 -11.640 1.00 93.38 107 LEU A C 1
ATOM 895 O O . LEU A 1 107 ? 4.652 -6.761 -10.440 1.00 93.38 107 LEU A O 1
ATOM 899 N N . CYS A 1 108 ? 3.972 -7.094 -12.549 1.00 94.88 108 CYS A N 1
ATOM 900 C CA . CYS A 1 108 ? 2.591 -7.434 -12.223 1.00 94.88 108 CYS A CA 1
ATOM 901 C C . CYS A 1 108 ? 2.493 -8.709 -11.372 1.00 94.88 108 CYS A C 1
ATOM 903 O O . CYS A 1 108 ? 1.698 -8.760 -10.431 1.00 94.88 108 CYS A O 1
ATOM 905 N N . SER A 1 109 ? 3.289 -9.737 -11.677 1.00 95.56 109 SER A N 1
ATOM 906 C CA . SER A 1 109 ? 3.359 -10.966 -10.875 1.00 95.56 109 SER A CA 1
ATOM 907 C C . SER A 1 109 ? 3.906 -10.703 -9.467 1.00 95.56 109 SER A C 1
ATOM 909 O O . SER A 1 109 ? 3.330 -11.159 -8.473 1.00 95.56 109 SER A O 1
ATOM 911 N N . ASP A 1 110 ? 4.970 -9.908 -9.364 1.00 93.62 110 ASP A N 1
ATOM 912 C CA . ASP A 1 110 ? 5.590 -9.534 -8.092 1.00 93.62 110 ASP A CA 1
ATOM 913 C C . ASP A 1 110 ? 4.632 -8.685 -7.239 1.00 93.62 110 ASP A C 1
ATOM 915 O O . ASP A 1 110 ? 4.486 -8.913 -6.035 1.00 93.62 110 ASP A O 1
ATOM 919 N N . LEU A 1 111 ? 3.899 -7.762 -7.870 1.00 94.44 111 LEU A N 1
ATOM 920 C CA . LEU A 1 111 ? 2.852 -6.960 -7.237 1.00 94.44 111 LEU A CA 1
ATOM 921 C C . LEU A 1 111 ? 1.738 -7.833 -6.657 1.00 94.44 111 LEU A C 1
ATOM 923 O O . LEU A 1 111 ? 1.396 -7.685 -5.483 1.00 94.44 111 LEU A O 1
ATOM 927 N N . LYS A 1 112 ? 1.202 -8.769 -7.451 1.00 95.88 112 LYS A N 1
ATOM 928 C CA . LYS A 1 112 ? 0.159 -9.709 -7.006 1.00 95.88 112 LYS A CA 1
ATOM 929 C C . LYS A 1 112 ? 0.629 -10.537 -5.815 1.00 95.88 112 LYS A C 1
ATOM 931 O O . LYS A 1 112 ? -0.088 -10.646 -4.819 1.00 95.88 112 LYS A O 1
ATOM 936 N N . THR A 1 113 ? 1.843 -11.076 -5.904 1.00 95.69 113 THR A N 1
ATOM 937 C CA . THR A 1 113 ? 2.450 -11.888 -4.844 1.00 95.69 113 THR A CA 1
ATOM 938 C C . THR A 1 113 ? 2.593 -11.078 -3.563 1.00 95.69 113 THR A C 1
ATOM 940 O O . THR A 1 113 ? 2.164 -11.509 -2.494 1.00 95.69 113 THR A O 1
ATOM 943 N N . ARG A 1 114 ? 3.134 -9.859 -3.659 1.00 93.38 114 ARG A N 1
ATOM 944 C CA . ARG A 1 114 ? 3.341 -9.006 -2.492 1.00 93.38 114 ARG A CA 1
ATOM 945 C C . ARG A 1 114 ? 2.031 -8.584 -1.834 1.00 93.38 114 ARG A C 1
ATOM 947 O O . ARG A 1 114 ? 1.933 -8.668 -0.614 1.00 93.38 114 ARG A O 1
ATOM 954 N N . ILE A 1 115 ? 1.035 -8.161 -2.615 1.00 93.00 115 ILE A N 1
ATOM 955 C CA . ILE A 1 115 ? -0.296 -7.810 -2.097 1.00 93.00 115 ILE A CA 1
ATOM 956 C C . ILE A 1 115 ? -0.898 -9.011 -1.362 1.00 93.00 115 ILE A C 1
ATOM 958 O O . ILE A 1 115 ? -1.302 -8.882 -0.210 1.00 93.00 115 ILE A O 1
ATOM 962 N N . THR A 1 116 ? -0.877 -10.190 -1.984 1.00 94.06 116 THR A N 1
ATOM 963 C CA . THR A 1 116 ? -1.399 -11.426 -1.382 1.00 94.06 116 THR A CA 1
ATOM 964 C C . THR A 1 116 ? -0.718 -11.727 -0.046 1.00 94.06 116 THR A C 1
ATOM 966 O O . THR A 1 116 ? -1.394 -11.979 0.949 1.00 94.06 116 THR A O 1
ATOM 969 N N . ASN A 1 117 ? 0.610 -11.610 0.017 1.00 92.75 117 ASN A N 1
ATOM 970 C CA . ASN A 1 117 ? 1.365 -11.825 1.251 1.00 92.75 117 ASN A CA 1
ATOM 971 C C . ASN A 1 117 ? 1.000 -10.817 2.351 1.00 92.75 117 ASN A C 1
ATOM 973 O O . ASN A 1 117 ? 0.865 -11.209 3.507 1.00 92.75 117 ASN A O 1
ATOM 977 N N . ILE A 1 118 ? 0.806 -9.539 2.004 1.00 91.50 118 ILE A N 1
ATOM 978 C CA . ILE A 1 118 ? 0.397 -8.495 2.958 1.00 91.50 118 ILE A CA 1
ATOM 979 C C . ILE A 1 118 ? -0.962 -8.833 3.581 1.00 91.50 118 ILE A C 1
ATOM 981 O O . ILE A 1 118 ? -1.100 -8.803 4.803 1.00 91.50 118 ILE A O 1
ATOM 985 N N . PHE A 1 119 ? -1.955 -9.175 2.758 1.00 90.12 119 PHE A N 1
ATOM 986 C CA . PHE A 1 119 ? -3.297 -9.483 3.253 1.00 90.12 119 PHE A CA 1
ATOM 987 C C . PHE A 1 119 ? -3.336 -10.804 4.036 1.00 90.12 119 PHE A C 1
ATOM 989 O O . PHE A 1 119 ? -3.949 -10.853 5.103 1.00 90.12 119 PHE A O 1
ATOM 996 N N . ASN A 1 120 ? -2.615 -11.839 3.595 1.00 90.06 120 ASN A N 1
ATOM 997 C CA . ASN A 1 120 ? -2.526 -13.112 4.320 1.00 90.06 120 ASN A CA 1
ATOM 998 C C . ASN A 1 120 ? -1.873 -12.952 5.701 1.00 90.06 120 ASN A C 1
ATOM 1000 O O . ASN A 1 120 ? -2.362 -13.510 6.683 1.00 90.06 120 ASN A O 1
ATOM 1004 N N . ALA A 1 121 ? -0.815 -12.141 5.799 1.00 86.62 121 ALA A N 1
ATOM 1005 C CA . ALA A 1 121 ? -0.139 -11.860 7.066 1.00 86.62 121 ALA A CA 1
ATOM 1006 C C . ALA A 1 121 ? -1.021 -11.096 8.070 1.00 86.62 121 ALA A C 1
ATOM 1008 O O . ALA A 1 121 ? -0.747 -11.128 9.265 1.00 86.62 121 ALA A O 1
ATOM 1009 N N . LYS A 1 122 ? -2.065 -10.396 7.606 1.00 80.06 122 LYS A N 1
ATOM 1010 C CA . LYS A 1 122 ? -3.032 -9.692 8.466 1.00 80.06 122 LYS A CA 1
ATOM 1011 C C . LYS A 1 122 ? -4.270 -10.521 8.803 1.00 80.06 122 LYS A C 1
ATOM 1013 O O . LYS A 1 122 ? -4.962 -10.206 9.770 1.00 80.06 122 LYS A O 1
ATOM 1018 N N . ALA A 1 123 ? -4.568 -11.541 8.004 1.00 73.62 123 ALA A N 1
ATOM 1019 C CA . ALA A 1 123 ? -5.673 -12.466 8.242 1.00 73.62 123 ALA A CA 1
ATOM 1020 C C . ALA A 1 123 ? -5.323 -13.595 9.231 1.00 73.62 123 ALA A C 1
ATOM 1022 O O . ALA A 1 123 ? -6.240 -14.236 9.744 1.00 73.62 123 ALA A O 1
ATOM 1023 N N . SER A 1 124 ? -4.026 -13.823 9.468 1.00 59.22 124 SER A N 1
ATOM 1024 C CA . SER A 1 124 ? -3.482 -14.771 10.454 1.00 59.22 124 SER A CA 1
ATOM 1025 C C . SER A 1 124 ? -3.427 -14.151 11.849 1.00 59.22 124 SER A C 1
ATOM 1027 O O . SER A 1 124 ? -3.611 -14.911 12.822 1.00 59.22 124 SER A O 1
#

Radius of gyration: 17.14 Å; chains: 1; bounding box: 39×29×54 Å